Protein AF-A0A965EGR8-F1 (afdb_monomer)

pLDDT: mean 95.08, std 5.22, range [68.31, 98.5]

Radius of gyration: 11.82 Å; Cα contacts (8 Å, |Δi|>4): 34; chains: 1; bounding box: 29×28×26 Å

Foldseek 3Di:
DDDDDQQDDPDPPPCSLVCQLVVQVVCVVVVHPGDRDDPDPVCCNCVVVVHDPVVD

Secondary structure (DSSP, 8-state):
-PPP-----SSTTSSHHHHHHHHHHHHHHTT--------STT-HHHHHTT--GGG-

Mean predicted aligned error: 2.86 Å

Sequence (56 aa):
MGKIIAIANQKGGVGKTTTAINLAASLAVLEQRTLLIDADPQANSTSGLGINPKDV

Solvent-accessible surface area (backbone atoms only — not comparable to full-atom values): 3858 Å² total; per-residue (Å²): 136,85,87,87,83,85,78,82,72,94,64,82,92,74,46,52,57,62,50,51,52,52,52,43,50,54,40,40,75,70,73,41,96,66,83,83,80,74,87,52,99,80,38,60,49,45,44,72,71,73,40,60,74,87,82,106

Structure (mmCIF, N/CA/C/O backbone):
data_AF-A0A965EGR8-F1
#
_entry.id   AF-A0A965EGR8-F1
#
loop_
_atom_site.group_PDB
_atom_site.id
_atom_site.type_symbol
_atom_site.label_atom_id
_atom_site.label_alt_id
_atom_site.label_comp_id
_atom_site.label_asym_id
_atom_site.label_entity_id
_atom_site.label_seq_id
_atom_site.pdbx_PDB_ins_code
_atom_site.Cartn_x
_atom_site.Cartn_y
_atom_site.Cartn_z
_atom_site.occupancy
_atom_site.B_iso_or_equiv
_atom_site.auth_seq_id
_atom_site.auth_comp_id
_atom_site.auth_asym_id
_atom_site.auth_atom_id
_atom_site.pdbx_PDB_model_num
ATOM 1 N N . MET A 1 1 ? -18.136 14.359 0.073 1.00 78.75 1 MET A N 1
ATOM 2 C CA . MET A 1 1 ? -17.117 14.300 -0.999 1.00 78.75 1 MET A CA 1
ATOM 3 C C . MET A 1 1 ? -15.796 13.895 -0.353 1.00 78.75 1 MET A C 1
ATOM 5 O O . MET A 1 1 ? -15.486 14.456 0.689 1.00 78.75 1 MET A O 1
ATOM 9 N N . GLY A 1 2 ? -15.097 12.875 -0.861 1.00 89.38 2 GLY A N 1
ATOM 10 C CA . GLY A 1 2 ? -13.847 12.382 -0.254 1.00 89.38 2 GLY A CA 1
ATOM 11 C C . GLY A 1 2 ? -12.625 13.220 -0.649 1.00 89.38 2 GLY A C 1
ATOM 12 O O . GLY A 1 2 ? -12.653 13.893 -1.678 1.00 89.38 2 GLY A O 1
ATOM 13 N N . LYS A 1 3 ? -11.551 13.180 0.152 1.00 96.69 3 LYS A N 1
ATOM 14 C CA . LYS A 1 3 ? -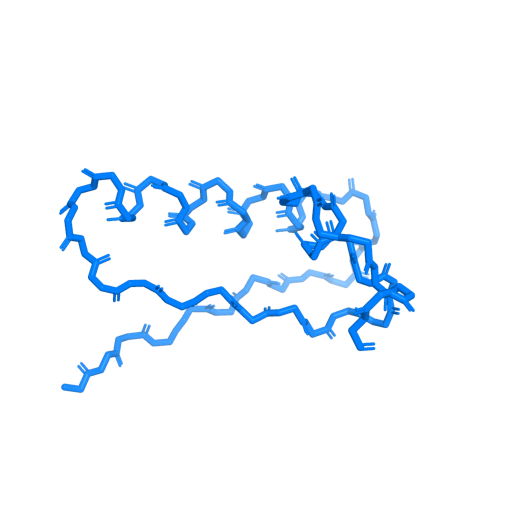10.263 13.809 -0.185 1.00 96.69 3 LYS A CA 1
ATOM 15 C C . LYS A 1 3 ? -9.417 12.838 -1.009 1.00 96.69 3 LYS A C 1
ATOM 17 O O . LYS A 1 3 ? -9.183 11.717 -0.570 1.00 96.69 3 LYS A O 1
ATOM 22 N N . ILE A 1 4 ? -8.945 13.272 -2.176 1.00 97.81 4 ILE A N 1
ATOM 23 C CA . ILE A 1 4 ? -8.053 12.476 -3.031 1.00 97.81 4 ILE A CA 1
ATOM 24 C C . ILE A 1 4 ? -6.604 12.791 -2.654 1.00 97.81 4 ILE A C 1
ATOM 26 O O . ILE A 1 4 ? -6.217 13.959 -2.595 1.00 97.81 4 ILE A O 1
ATOM 30 N N . ILE A 1 5 ? -5.810 11.753 -2.387 1.00 97.94 5 ILE A N 1
ATOM 31 C CA . ILE A 1 5 ? -4.394 11.859 -2.018 1.00 97.94 5 ILE A CA 1
ATOM 32 C C . ILE A 1 5 ? -3.585 11.016 -3.007 1.00 97.94 5 ILE A C 1
ATOM 34 O O . ILE A 1 5 ? -3.750 9.801 -3.058 1.00 97.94 5 ILE A O 1
ATOM 38 N N . ALA A 1 6 ? -2.710 11.656 -3.784 1.00 98.00 6 ALA A N 1
ATOM 39 C CA . ALA A 1 6 ? -1.808 1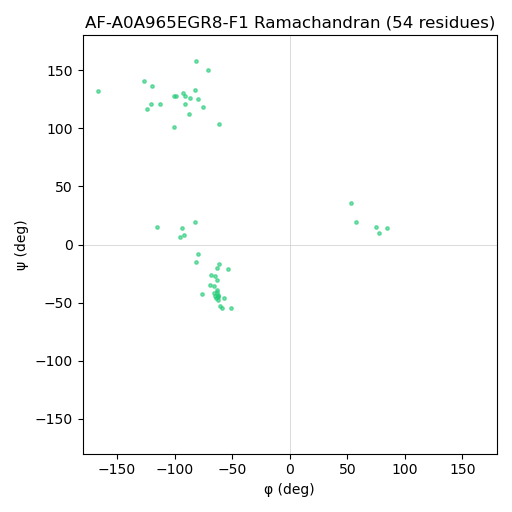0.977 -4.712 1.00 98.00 6 ALA A CA 1
ATOM 40 C C . ALA A 1 6 ? -0.414 10.823 -4.087 1.00 98.00 6 ALA A C 1
ATOM 42 O O . ALA A 1 6 ? 0.177 11.804 -3.637 1.00 98.00 6 ALA A O 1
ATOM 43 N N . ILE A 1 7 ? 0.127 9.601 -4.088 1.00 97.94 7 ILE A N 1
ATOM 44 C CA . ILE A 1 7 ? 1.496 9.321 -3.638 1.00 97.94 7 ILE A CA 1
ATOM 45 C C . ILE A 1 7 ? 2.395 9.194 -4.868 1.00 97.94 7 ILE A C 1
ATOM 47 O O . ILE A 1 7 ? 2.407 8.164 -5.540 1.00 97.94 7 ILE A O 1
ATOM 51 N N . ALA A 1 8 ? 3.146 10.252 -5.174 1.00 97.25 8 ALA A N 1
ATOM 52 C CA . ALA A 1 8 ? 3.935 10.353 -6.398 1.00 97.25 8 ALA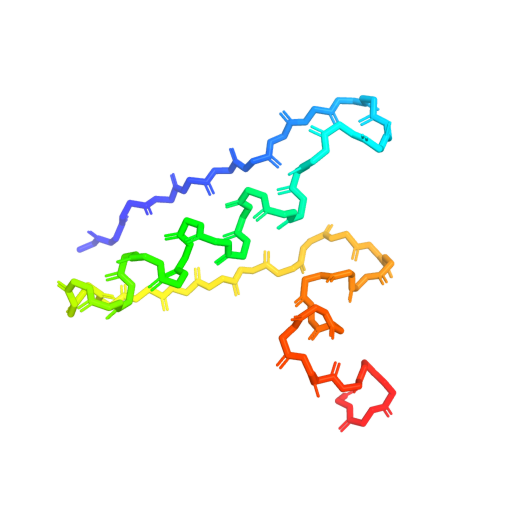 A CA 1
ATOM 53 C C . ALA A 1 8 ? 5.406 10.683 -6.119 1.00 97.25 8 ALA A C 1
ATOM 55 O O . ALA A 1 8 ? 5.736 11.480 -5.245 1.00 97.25 8 ALA A O 1
ATOM 56 N N 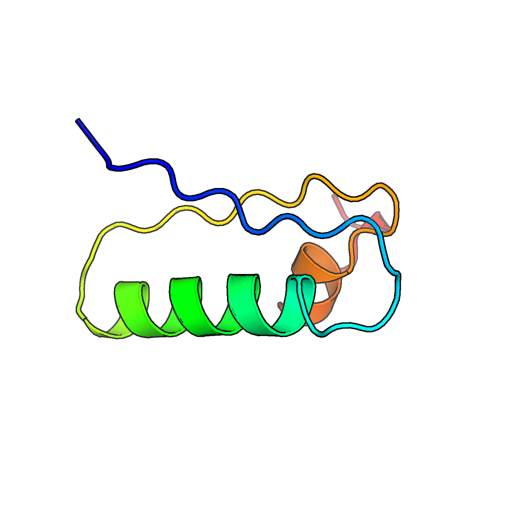. ASN A 1 9 ? 6.290 10.049 -6.888 1.00 96.56 9 ASN A N 1
ATOM 57 C CA . ASN A 1 9 ? 7.729 10.303 -6.939 1.00 96.56 9 ASN A CA 1
ATOM 58 C C . ASN A 1 9 ? 8.300 9.595 -8.180 1.00 96.56 9 ASN A C 1
ATOM 60 O O . ASN A 1 9 ? 8.024 8.413 -8.409 1.00 96.56 9 ASN A O 1
ATOM 64 N N . GLN A 1 10 ? 9.107 10.303 -8.963 1.00 94.69 10 GLN A N 1
ATOM 65 C CA . GLN A 1 10 ? 9.722 9.827 -10.200 1.00 94.69 10 GLN A CA 1
ATOM 66 C C . GLN A 1 10 ? 10.719 8.680 -9.988 1.00 94.69 10 GLN A C 1
ATOM 68 O O . GLN A 1 10 ? 10.921 7.858 -10.878 1.00 94.69 10 GLN A O 1
ATOM 73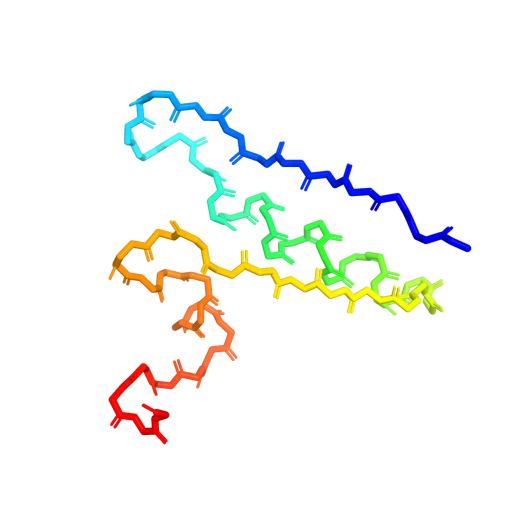 N N . LYS A 1 11 ? 11.348 8.591 -8.811 1.00 95.06 11 LYS A N 1
ATOM 74 C CA . LYS A 1 11 ? 12.331 7.549 -8.515 1.00 95.06 11 LYS A CA 1
ATOM 75 C C . LYS A 1 11 ? 11.631 6.249 -8.099 1.00 95.06 11 LYS A C 1
ATOM 77 O O . LYS A 1 11 ? 10.713 6.236 -7.273 1.00 95.06 11 LYS A O 1
ATOM 82 N N . GLY A 1 12 ? 12.064 5.131 -8.679 1.00 95.25 12 GLY A N 1
ATOM 83 C CA . GLY A 1 12 ? 11.661 3.786 -8.254 1.00 95.25 12 GLY A CA 1
ATOM 84 C C . GLY A 1 12 ? 12.272 3.404 -6.900 1.00 95.25 12 GLY A C 1
ATOM 85 O O . GLY A 1 12 ? 13.356 3.872 -6.562 1.00 95.25 12 GLY A O 1
ATOM 86 N N . GLY A 1 13 ? 11.582 2.563 -6.125 1.00 95.50 13 GLY A N 1
ATOM 87 C CA . GLY A 1 13 ? 12.111 2.030 -4.860 1.00 95.50 13 GLY A CA 1
ATOM 88 C C . GLY A 1 13 ? 12.134 3.004 -3.674 1.00 95.50 13 GLY A C 1
ATOM 89 O O . GLY A 1 13 ? 12.787 2.728 -2.679 1.00 95.50 13 GLY A O 1
ATOM 90 N N . VAL A 1 14 ? 11.419 4.132 -3.748 1.00 97.56 14 VAL A N 1
ATOM 91 C CA . VAL A 1 14 ? 11.371 5.156 -2.676 1.00 97.56 14 VAL A CA 1
ATOM 92 C C . VAL A 1 14 ? 10.203 4.989 -1.695 1.00 97.56 14 VAL A C 1
ATOM 94 O O . VAL A 1 14 ? 9.857 5.919 -0.976 1.00 97.56 14 VAL A O 1
ATOM 97 N N . GLY A 1 15 ? 9.542 3.828 -1.699 1.00 97.25 15 GLY A N 1
ATOM 98 C CA . GLY A 1 15 ? 8.469 3.516 -0.748 1.00 97.25 15 GLY A CA 1
ATOM 99 C C . GLY A 1 15 ? 7.066 4.022 -1.109 1.00 97.25 15 GLY A C 1
ATOM 100 O O . GLY A 1 15 ? 6.190 3.975 -0.256 1.00 97.25 15 GLY A O 1
ATOM 101 N N . LYS A 1 16 ? 6.800 4.462 -2.350 1.00 97.94 16 LYS A N 1
AT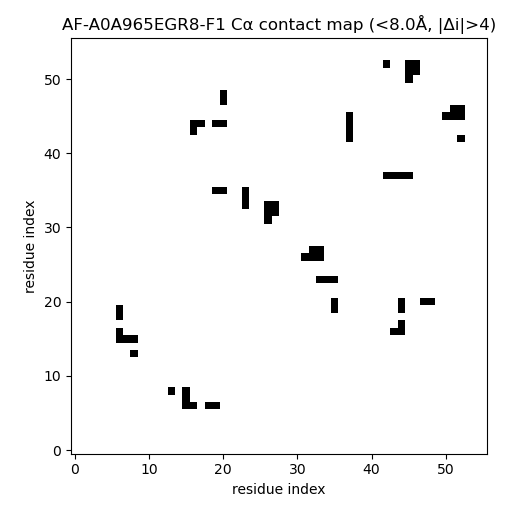OM 102 C CA . LYS A 1 16 ? 5.463 4.950 -2.772 1.00 97.94 16 LYS A CA 1
ATOM 103 C C . LYS A 1 16 ? 4.327 3.975 -2.437 1.00 97.94 16 LYS A C 1
ATOM 105 O O . LYS A 1 16 ? 3.382 4.351 -1.752 1.00 97.94 16 LYS A O 1
ATOM 110 N N . THR A 1 17 ? 4.446 2.727 -2.891 1.00 97.56 17 THR A N 1
ATOM 111 C CA . THR A 1 17 ? 3.457 1.669 -2.640 1.00 97.56 17 THR A CA 1
ATOM 112 C C . THR A 1 17 ? 3.323 1.372 -1.152 1.00 97.56 17 THR A C 1
ATOM 114 O O . THR A 1 17 ? 2.213 1.322 -0.634 1.00 97.56 17 THR A O 1
ATOM 117 N N . THR A 1 18 ? 4.449 1.249 -0.443 1.00 97.75 18 THR A N 1
ATOM 118 C CA . THR A 1 18 ? 4.468 1.013 1.006 1.00 97.75 18 THR A CA 1
ATOM 119 C C . THR A 1 18 ? 3.709 2.104 1.755 1.00 97.75 18 THR A C 1
ATOM 121 O O . THR A 1 18 ? 2.874 1.796 2.602 1.00 97.75 18 THR A O 1
ATOM 124 N N . THR A 1 19 ? 3.946 3.370 1.410 1.00 98.44 19 THR A N 1
ATOM 125 C CA . THR A 1 19 ? 3.238 4.514 1.989 1.00 98.44 19 THR A CA 1
ATOM 126 C C . THR A 1 19 ? 1.755 4.488 1.639 1.00 98.44 19 THR A C 1
ATOM 128 O O . THR A 1 19 ? 0.932 4.687 2.526 1.00 98.44 19 THR A O 1
ATOM 131 N N . ALA A 1 20 ? 1.391 4.212 0.383 1.00 98.44 20 ALA A N 1
ATOM 132 C CA . ALA A 1 20 ? -0.004 4.187 -0.052 1.00 98.44 20 ALA A CA 1
ATOM 133 C C . ALA A 1 20 ? -0.825 3.106 0.675 1.00 98.44 20 ALA A C 1
ATOM 135 O O . ALA A 1 20 ? -1.883 3.419 1.221 1.00 98.44 20 ALA A O 1
ATOM 136 N N . ILE A 1 21 ? -0.311 1.870 0.756 1.00 98.12 21 ILE A N 1
ATOM 137 C CA . ILE A 1 21 ? -0.966 0.760 1.469 1.00 98.12 21 ILE A CA 1
ATOM 138 C C . ILE A 1 21 ? -1.134 1.100 2.952 1.00 98.12 21 ILE A C 1
ATOM 140 O O . ILE A 1 21 ? -2.242 1.032 3.479 1.00 98.12 21 ILE A O 1
ATOM 144 N N . ASN A 1 22 ? -0.050 1.486 3.632 1.00 98.31 22 ASN A N 1
ATOM 145 C CA . ASN A 1 22 ? -0.091 1.695 5.080 1.00 98.31 22 ASN A CA 1
ATOM 146 C C . ASN A 1 22 ? -0.916 2.925 5.471 1.00 98.31 22 ASN A C 1
ATOM 148 O O . ASN A 1 22 ? -1.608 2.893 6.488 1.00 98.31 22 ASN A O 1
ATOM 152 N N . LEU A 1 23 ? -0.895 3.992 4.665 1.00 98.50 23 LEU A N 1
ATOM 153 C CA . LEU A 1 23 ? -1.752 5.156 4.880 1.00 98.50 23 LEU A CA 1
ATOM 154 C C . LEU A 1 23 ? -3.228 4.781 4.725 1.00 98.50 23 LEU A C 1
ATOM 156 O O . LEU A 1 23 ? -4.036 5.135 5.581 1.00 98.50 23 LEU A O 1
ATOM 160 N N . ALA A 1 24 ? -3.576 4.039 3.669 1.00 98.12 24 ALA A N 1
ATOM 161 C CA . ALA A 1 24 ? -4.945 3.592 3.448 1.00 98.12 24 ALA A CA 1
ATOM 162 C C . ALA A 1 24 ? -5.431 2.664 4.573 1.00 98.12 24 ALA A C 1
ATOM 164 O O . ALA A 1 24 ? -6.523 2.866 5.101 1.00 98.12 24 ALA A O 1
ATOM 165 N N . ALA A 1 25 ? -4.601 1.705 4.994 1.00 97.94 25 ALA A N 1
ATOM 166 C CA . ALA A 1 25 ? -4.904 0.812 6.109 1.00 97.94 25 ALA A CA 1
ATOM 167 C C . ALA A 1 25 ? -5.079 1.580 7.429 1.00 97.94 25 ALA A C 1
ATOM 169 O O . ALA A 1 25 ? -6.041 1.343 8.153 1.00 97.94 25 ALA A O 1
ATOM 170 N N . SER A 1 26 ? -4.205 2.550 7.716 1.00 98.44 26 SER A N 1
ATOM 171 C CA . SER A 1 26 ? -4.301 3.374 8.929 1.00 98.44 26 SER A CA 1
ATOM 172 C C . SER A 1 26 ? -5.585 4.207 8.955 1.00 98.44 26 SER A C 1
ATOM 174 O O . SER A 1 26 ? -6.240 4.291 9.988 1.00 98.44 26 SER A O 1
ATOM 176 N N . LEU A 1 27 ? -5.987 4.791 7.819 1.00 98.31 27 LEU A N 1
ATOM 177 C CA . LEU A 1 27 ? -7.258 5.514 7.705 1.00 98.31 27 LEU A CA 1
ATOM 178 C C . LEU A 1 27 ? -8.463 4.576 7.865 1.00 98.31 27 LEU A C 1
ATOM 180 O O . LEU A 1 27 ? -9.413 4.921 8.564 1.00 98.31 27 LEU A O 1
ATOM 184 N N . ALA A 1 28 ? -8.410 3.383 7.269 1.00 97.69 28 ALA A N 1
ATOM 185 C CA . ALA A 1 28 ? -9.462 2.380 7.399 1.00 97.69 28 ALA A CA 1
ATOM 186 C C . ALA A 1 28 ? -9.630 1.888 8.850 1.00 97.69 28 ALA A C 1
ATOM 188 O O . ALA A 1 28 ? -10.760 1.739 9.307 1.00 97.69 28 ALA A O 1
ATOM 189 N 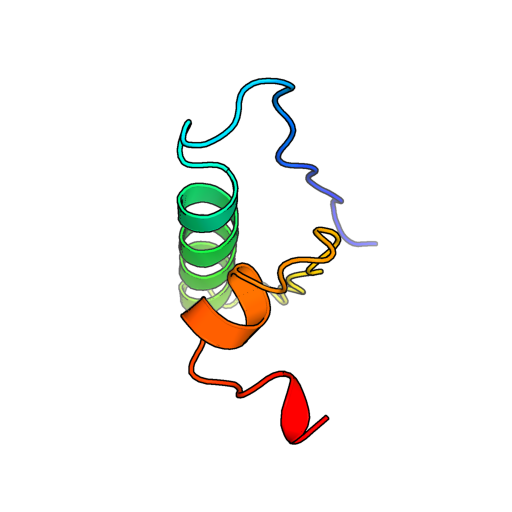N . VAL A 1 29 ? -8.529 1.701 9.592 1.00 98.25 29 VAL A N 1
ATOM 190 C CA . VAL A 1 29 ? -8.549 1.354 11.028 1.00 98.25 29 VAL A CA 1
ATOM 191 C C . VAL A 1 29 ? -9.187 2.461 11.876 1.00 98.25 29 VAL A C 1
ATOM 193 O O . VAL A 1 29 ? -9.829 2.166 12.877 1.00 98.25 29 VAL A O 1
ATOM 196 N N . LEU A 1 30 ? -9.076 3.726 11.460 1.00 98.25 30 LEU A N 1
ATOM 197 C CA . LEU A 1 30 ? -9.756 4.874 12.079 1.00 98.25 30 LEU A CA 1
ATOM 198 C C . LEU A 1 30 ? -11.214 5.049 11.601 1.00 98.25 30 LEU A C 1
ATOM 200 O O . LEU A 1 30 ? -11.767 6.150 11.671 1.00 98.25 30 LEU A O 1
ATOM 204 N N . GLU A 1 31 ? -11.809 3.989 11.050 1.00 97.88 31 GLU A N 1
ATOM 205 C CA . GLU A 1 31 ? -13.174 3.940 10.510 1.00 97.88 31 GLU A CA 1
ATOM 206 C C . GLU A 1 31 ? -13.451 4.969 9.398 1.00 97.88 31 GLU A C 1
ATOM 208 O O . GLU A 1 31 ? -14.599 5.273 9.065 1.00 97.88 31 GLU A O 1
ATOM 213 N N . GLN A 1 32 ? -12.402 5.498 8.761 1.00 97.62 32 GLN A N 1
ATOM 214 C CA . GLN A 1 32 ? -12.562 6.365 7.603 1.00 97.62 32 GLN A CA 1
ATOM 215 C C . GLN A 1 32 ? -12.818 5.509 6.367 1.00 97.62 32 GLN A C 1
ATOM 217 O O . GLN A 1 32 ? -12.009 4.649 6.004 1.00 97.62 32 GLN A O 1
ATOM 222 N N . ARG A 1 33 ? -13.924 5.782 5.665 1.00 97.50 33 ARG A N 1
ATOM 223 C CA . ARG A 1 33 ? -14.230 5.128 4.389 1.00 97.50 33 ARG A CA 1
ATOM 224 C C . ARG A 1 33 ? -13.134 5.453 3.371 1.00 97.50 33 ARG A C 1
ATOM 226 O O . ARG A 1 33 ? -13.097 6.550 2.817 1.00 97.50 33 ARG A O 1
ATOM 233 N N . THR A 1 34 ? -12.266 4.478 3.126 1.00 97.69 34 THR A N 1
ATOM 234 C CA . THR A 1 34 ? -11.023 4.653 2.372 1.00 97.69 34 THR A CA 1
ATOM 235 C C . THR A 1 34 ? -11.025 3.768 1.130 1.00 97.69 34 THR A C 1
ATOM 237 O O . THR A 1 34 ? -11.417 2.607 1.192 1.00 97.69 34 THR A O 1
ATOM 240 N N . LEU A 1 35 ? -10.583 4.324 0.000 1.00 97.44 35 LEU A N 1
ATOM 241 C CA . LEU A 1 35 ? -10.371 3.605 -1.254 1.00 97.44 35 LEU A CA 1
ATOM 242 C C . LEU A 1 35 ? -8.900 3.749 -1.644 1.00 97.44 35 LEU A C 1
ATOM 244 O O . LEU A 1 35 ? -8.424 4.868 -1.830 1.00 97.44 35 LEU A O 1
ATOM 248 N N . LEU A 1 36 ? -8.200 2.624 -1.777 1.00 97.69 36 LEU A N 1
ATOM 249 C CA . LEU A 1 36 ? -6.867 2.577 -2.367 1.00 97.69 36 LEU A CA 1
ATOM 250 C C . LEU A 1 36 ? -6.999 2.286 -3.865 1.00 97.69 36 LEU A C 1
ATOM 252 O O . LEU A 1 36 ? -7.700 1.356 -4.251 1.00 97.69 36 LEU A O 1
ATOM 256 N N . ILE A 1 37 ? -6.326 3.081 -4.695 1.00 96.94 37 ILE A N 1
ATOM 257 C CA . 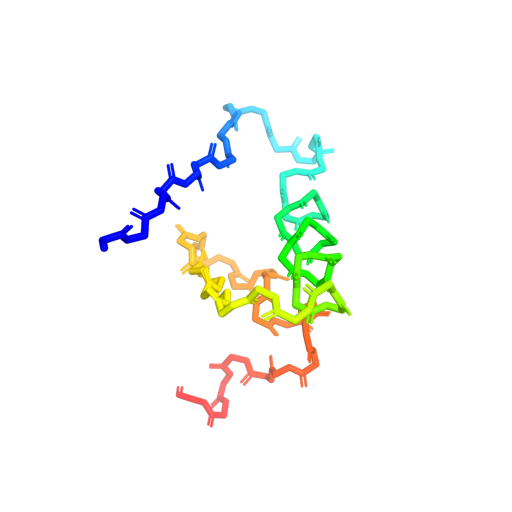ILE A 1 37 ? -6.278 2.894 -6.148 1.00 96.94 37 ILE A CA 1
ATOM 258 C C . ILE A 1 37 ? -4.848 2.513 -6.518 1.00 96.94 37 ILE A C 1
ATOM 260 O O . ILE A 1 37 ? -3.925 3.286 -6.250 1.00 96.94 37 ILE A O 1
ATOM 264 N N . ASP A 1 38 ? -4.667 1.346 -7.136 1.00 96.50 38 ASP A N 1
ATOM 265 C CA . ASP A 1 38 ? -3.383 0.958 -7.716 1.00 96.50 38 ASP A CA 1
ATOM 266 C C . ASP A 1 38 ? -3.287 1.489 -9.150 1.00 96.50 38 ASP A C 1
ATOM 268 O O . ASP A 1 38 ? -4.045 1.081 -10.027 1.00 96.50 38 ASP A O 1
ATOM 272 N N . ALA A 1 39 ? -2.389 2.446 -9.367 1.00 95.31 39 ALA A N 1
ATOM 273 C CA . ALA A 1 39 ? -2.173 3.098 -10.660 1.00 95.31 39 ALA A CA 1
ATOM 274 C C . ALA A 1 39 ? -0.770 2.818 -11.232 1.00 95.31 39 ALA A C 1
ATOM 276 O O . ALA A 1 39 ? -0.319 3.517 -12.139 1.00 95.31 39 ALA A O 1
ATOM 277 N N . ASP A 1 40 ? -0.060 1.825 -10.688 1.00 93.12 40 ASP A N 1
ATOM 278 C CA . ASP A 1 40 ? 1.214 1.340 -11.221 1.00 93.12 40 ASP A CA 1
ATOM 279 C C . ASP A 1 40 ? 0.963 0.044 -12.015 1.00 93.12 40 ASP A C 1
ATOM 281 O O . ASP A 1 40 ? 0.373 -0.886 -11.458 1.00 93.12 40 ASP A O 1
ATOM 285 N N . PRO A 1 41 ? 1.421 -0.076 -13.279 1.00 91.94 41 PRO A N 1
ATOM 286 C CA . PRO A 1 41 ? 1.273 -1.303 -14.069 1.00 91.94 41 PRO A CA 1
ATOM 287 C C . PRO A 1 41 ? 1.804 -2.572 -13.384 1.00 91.94 41 PRO A C 1
ATOM 289 O O . PRO A 1 41 ? 1.391 -3.675 -13.728 1.00 91.94 41 PRO A O 1
ATOM 292 N N . GLN A 1 42 ? 2.695 -2.425 -12.400 1.00 93.81 42 GLN A N 1
ATOM 293 C CA . GLN A 1 42 ? 3.292 -3.547 -11.672 1.00 93.81 42 GLN A CA 1
ATOM 294 C C . GLN A 1 42 ? 2.365 -4.117 -10.595 1.00 93.81 42 GLN A C 1
ATOM 296 O O . GLN A 1 42 ? 2.683 -5.153 -10.016 1.00 93.81 42 GLN A O 1
ATOM 301 N N . ALA A 1 43 ? 1.233 -3.460 -10.321 1.00 95.19 43 ALA A N 1
ATOM 302 C CA . ALA A 1 43 ? 0.209 -3.920 -9.387 1.00 95.19 43 ALA A CA 1
ATOM 303 C C . ALA A 1 43 ? 0.762 -4.265 -7.983 1.00 95.19 43 ALA A C 1
ATOM 305 O O . ALA A 1 43 ? 0.339 -5.227 -7.327 1.00 95.19 43 ALA A O 1
ATOM 306 N N . ASN A 1 44 ? 1.761 -3.501 -7.523 1.00 95.94 44 ASN A N 1
ATOM 307 C CA . ASN A 1 44 ? 2.428 -3.743 -6.241 1.00 95.94 44 ASN A CA 1
ATOM 308 C C . ASN A 1 44 ? 1.503 -3.457 -5.046 1.00 95.94 44 ASN A C 1
ATOM 310 O O . ASN A 1 44 ? 1.703 -4.024 -3.974 1.00 95.94 44 ASN A O 1
ATOM 314 N N . SER A 1 45 ? 0.507 -2.576 -5.198 1.00 96.50 45 SER A N 1
ATOM 315 C CA . SER A 1 45 ? -0.458 -2.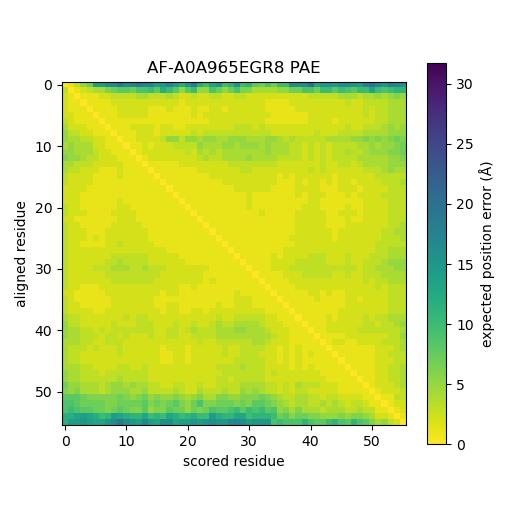299 -4.129 1.00 96.50 45 SER A CA 1
ATOM 316 C C . SER A 1 45 ? -1.467 -3.437 -4.014 1.00 96.50 45 SER A C 1
ATOM 318 O O . SER A 1 45 ? -1.747 -3.899 -2.912 1.00 96.50 45 SER A O 1
ATOM 320 N N . THR A 1 46 ? -1.952 -3.930 -5.156 1.00 95.38 46 THR A N 1
ATOM 321 C CA . THR A 1 46 ? -2.857 -5.082 -5.252 1.00 95.38 46 THR A CA 1
ATOM 322 C C . THR A 1 46 ? -2.224 -6.335 -4.643 1.00 95.38 46 THR A C 1
ATOM 324 O O . THR A 1 46 ? -2.766 -6.911 -3.700 1.00 95.38 46 THR A O 1
ATOM 327 N N . SER A 1 47 ? -1.024 -6.702 -5.103 1.00 95.00 47 SER A N 1
ATOM 328 C CA . SER A 1 47 ? -0.278 -7.847 -4.561 1.00 95.00 47 SER A CA 1
ATOM 329 C C . SER A 1 47 ? 0.168 -7.644 -3.110 1.00 95.00 47 SER A C 1
ATOM 331 O O . SER A 1 47 ? 0.117 -8.585 -2.320 1.00 95.00 47 SER A O 1
ATOM 333 N N . GLY A 1 48 ? 0.526 -6.417 -2.717 1.00 93.50 48 GLY A N 1
ATOM 334 C CA . GLY A 1 48 ? 0.851 -6.062 -1.332 1.00 93.50 48 GLY A CA 1
ATOM 335 C C . GLY A 1 48 ? -0.318 -6.213 -0.351 1.00 93.50 48 GLY A C 1
ATOM 336 O O . GLY A 1 48 ? -0.087 -6.355 0.847 1.00 93.50 48 GLY A O 1
ATOM 337 N N . LEU A 1 49 ? -1.560 -6.234 -0.847 1.00 94.81 49 LEU A N 1
ATOM 338 C CA . LEU A 1 49 ? -2.768 -6.556 -0.079 1.00 94.81 49 LEU A CA 1
ATOM 339 C C . LEU A 1 49 ? -3.142 -8.049 -0.124 1.00 94.81 49 LEU A C 1
ATOM 341 O O . LEU A 1 49 ? -4.207 -8.428 0.356 1.00 94.81 49 LEU A O 1
ATOM 345 N N . GLY A 1 50 ? -2.287 -8.904 -0.691 1.00 94.00 50 GLY A N 1
ATOM 346 C CA . GLY A 1 50 ? -2.544 -10.339 -0.823 1.00 94.00 50 GLY A CA 1
ATOM 347 C C . GLY A 1 50 ? -3.513 -10.703 -1.950 1.00 94.00 50 GLY A C 1
ATOM 348 O O . GLY A 1 50 ? -3.922 -11.858 -2.042 1.00 94.00 50 GLY A O 1
ATOM 349 N N . ILE A 1 51 ? -3.875 -9.750 -2.815 1.00 94.44 51 ILE A N 1
ATOM 350 C CA . ILE A 1 51 ? -4.710 -9.999 -3.992 1.00 94.44 51 ILE A CA 1
ATOM 351 C C . ILE A 1 51 ? -3.783 -10.311 -5.162 1.00 94.44 51 ILE A C 1
ATOM 353 O O . ILE A 1 51 ? -2.940 -9.498 -5.537 1.00 94.44 51 ILE A O 1
ATOM 357 N N . ASN A 1 52 ? -3.927 -11.489 -5.756 1.00 91.81 52 ASN A N 1
ATOM 358 C CA . ASN A 1 52 ? -3.158 -11.853 -6.937 1.00 91.81 52 ASN A CA 1
ATOM 359 C C . ASN A 1 52 ? -3.723 -11.118 -8.168 1.00 91.81 52 ASN A C 1
ATOM 361 O O . ASN A 1 52 ? -4.868 -11.373 -8.532 1.00 91.81 52 ASN A O 1
ATOM 365 N N . PRO A 1 53 ? -2.940 -10.260 -8.852 1.00 86.88 53 PRO A N 1
ATOM 366 C CA . PRO A 1 53 ? -3.426 -9.504 -10.008 1.00 86.88 53 PRO A CA 1
ATOM 367 C C . PRO A 1 53 ? -3.882 -10.369 -11.190 1.00 86.88 53 PRO A C 1
ATOM 369 O O . PRO A 1 53 ? -4.538 -9.857 -12.083 1.00 86.88 53 PRO A O 1
ATOM 372 N N . LYS A 1 54 ? -3.506 -11.654 -11.233 1.00 87.31 54 LYS A N 1
ATOM 373 C CA . LYS A 1 54 ? -3.944 -12.595 -12.278 1.00 87.31 54 LYS A CA 1
ATOM 374 C C . LYS A 1 54 ? -5.332 -13.182 -12.029 1.00 87.31 54 LYS A C 1
ATOM 376 O O . LYS A 1 54 ? -5.893 -13.780 -12.941 1.00 87.31 54 LYS A O 1
ATOM 381 N N . ASP A 1 55 ? -5.843 -13.042 -10.810 1.00 84.50 55 ASP A N 1
ATOM 382 C CA . ASP A 1 55 ? -7.136 -13.584 -10.398 1.00 84.50 55 ASP A CA 1
ATOM 383 C C . ASP A 1 55 ? -8.258 -12.528 -10.522 1.00 84.50 55 ASP A C 1
ATOM 385 O O . ASP A 1 55 ? -9.385 -12.780 -10.091 1.00 84.50 55 ASP A O 1
ATOM 389 N N . VAL A 1 56 ? -7.951 -11.350 -11.093 1.00 68.31 56 VAL A N 1
ATOM 390 C CA . VAL A 1 56 ? -8.837 -10.178 -11.228 1.00 68.31 56 VAL A CA 1
ATOM 391 C C . VAL A 1 56 ? -8.927 -9.710 -12.675 1.00 68.31 56 VAL A C 1
ATOM 393 O O . VAL A 1 56 ? -7.890 -9.753 -13.374 1.00 68.31 56 VAL A O 1
#